Protein AF-A0A915EAY8-F1 (afdb_monomer_lite)

InterPro domains:
  IPR000731 Sterol-sensing domain [PS50156] (1-91)
  IPR003392 Patched domain-containing protein, SSD domain [PF02460] (9-91)
  IPR051697 Patched domain-containing protein [PTHR10796] (1-101)

Foldseek 3Di:
DVVLLVVCVVVPDPVNLVPDDLLVVLVVSLVSSCVVCVVVLVVVLVVLLVVLVVQLVPDDPVSVVVSVVVNVVSVVVSVCVVPVVSVVSSVVSSVVSVVVVVVVVVPDDD

Structure (mmCIF, N/CA/C/O backbone):
data_AF-A0A915EAY8-F1
#
_entry.id   AF-A0A915EAY8-F1
#
loop_
_atom_site.group_PDB
_atom_site.id
_atom_site.type_symbol
_atom_site.label_atom_id
_atom_site.label_alt_id
_atom_site.label_comp_id
_atom_si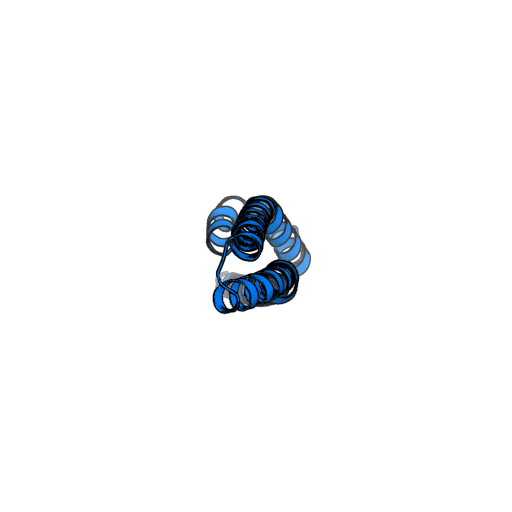te.label_asym_id
_atom_site.label_entity_id
_atom_site.label_seq_id
_atom_site.pdbx_PDB_ins_code
_atom_site.Cartn_x
_atom_site.Cartn_y
_atom_site.Cartn_z
_atom_site.occupancy
_atom_site.B_iso_or_equiv
_atom_site.auth_seq_id
_atom_site.auth_comp_id
_atom_site.auth_asym_id
_atom_site.auth_atom_id
_atom_site.pdbx_PDB_model_num
ATOM 1 N N . MET A 1 1 ? 2.656 0.288 6.037 1.00 83.25 1 MET A N 1
ATOM 2 C CA . MET A 1 1 ? 1.241 0.338 6.478 1.00 83.25 1 MET A CA 1
ATOM 3 C C . MET A 1 1 ? 1.023 -0.182 7.900 1.00 83.25 1 MET A C 1
ATOM 5 O O . MET A 1 1 ? 0.581 0.600 8.726 1.00 83.25 1 MET A O 1
ATOM 9 N N . ILE A 1 2 ? 1.369 -1.432 8.245 1.00 86.69 2 ILE A N 1
ATOM 10 C CA . ILE A 1 2 ? 1.116 -1.988 9.601 1.00 86.69 2 ILE A CA 1
ATOM 11 C C . ILE A 1 2 ? 1.844 -1.210 10.715 1.00 86.69 2 ILE A C 1
ATOM 13 O O . ILE A 1 2 ? 1.282 -0.970 11.781 1.00 86.69 2 ILE A O 1
ATOM 17 N N . HIS A 1 3 ? 3.078 -0.761 10.470 1.00 87.12 3 HIS A N 1
ATOM 18 C CA . HIS A 1 3 ? 3.802 0.070 11.438 1.00 87.12 3 HIS A CA 1
ATOM 19 C C . HIS A 1 3 ? 3.068 1.390 11.730 1.00 87.12 3 HIS A C 1
ATO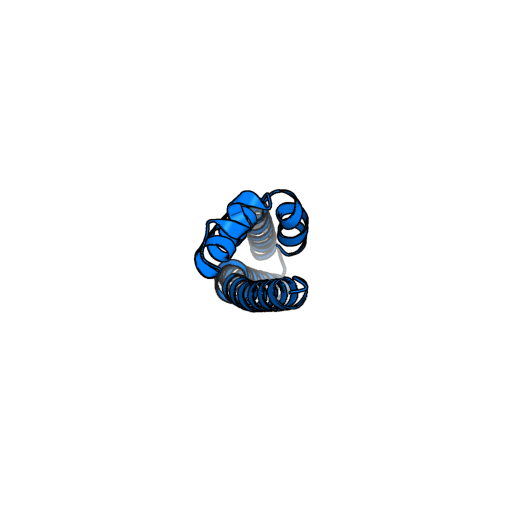M 21 O O . HIS A 1 3 ? 2.799 1.698 12.889 1.00 87.12 3 HIS A O 1
ATOM 27 N N . ALA A 1 4 ? 2.675 2.123 10.682 1.00 86.69 4 ALA A N 1
ATOM 28 C CA . ALA A 1 4 ? 1.882 3.347 10.809 1.00 86.69 4 ALA A CA 1
ATOM 29 C C . ALA A 1 4 ? 0.522 3.073 11.468 1.00 86.69 4 ALA A C 1
ATOM 31 O O . ALA A 1 4 ? 0.099 3.816 12.345 1.00 86.69 4 ALA A O 1
ATOM 32 N N . TRP A 1 5 ? -0.125 1.945 11.148 1.00 87.06 5 TRP A N 1
ATOM 33 C CA . TRP A 1 5 ? -1.350 1.505 11.820 1.00 87.06 5 TRP A CA 1
ATOM 34 C C . TRP A 1 5 ? -1.158 1.393 13.337 1.00 87.06 5 TRP A C 1
ATOM 36 O O . TRP A 1 5 ? -1.974 1.915 14.102 1.00 87.06 5 TRP A O 1
ATOM 46 N N . ASN A 1 6 ? -0.073 0.759 13.785 1.00 85.88 6 ASN A N 1
ATOM 47 C CA . ASN A 1 6 ? 0.244 0.603 15.205 1.00 85.88 6 ASN A CA 1
ATOM 48 C C . ASN A 1 6 ? 0.638 1.928 15.873 1.00 85.88 6 ASN A C 1
ATOM 50 O O . ASN A 1 6 ? 0.232 2.177 17.010 1.00 85.88 6 ASN A O 1
ATOM 54 N N . ALA A 1 7 ? 1.384 2.788 15.176 1.00 84.00 7 ALA A N 1
ATOM 55 C CA . ALA A 1 7 ? 1.753 4.114 15.664 1.00 84.00 7 ALA A CA 1
ATOM 56 C C . ALA A 1 7 ? 0.511 5.005 15.858 1.00 84.00 7 ALA A C 1
ATOM 58 O O . ALA A 1 7 ? 0.300 5.567 16.935 1.00 84.00 7 ALA A O 1
ATOM 59 N N . LEU A 1 8 ? -0.380 5.036 14.866 1.00 79.88 8 LEU A N 1
ATOM 60 C CA . LEU A 1 8 ? -1.596 5.851 14.864 1.00 79.88 8 LEU A CA 1
ATOM 61 C C . LEU A 1 8 ? -2.664 5.381 15.853 1.00 79.88 8 LEU A C 1
ATOM 63 O O . LEU A 1 8 ? -3.506 6.181 16.268 1.00 79.88 8 LEU A O 1
ATOM 67 N N . ASN A 1 9 ? -2.599 4.128 16.318 1.00 73.25 9 ASN A N 1
ATOM 68 C CA . ASN A 1 9 ? -3.462 3.654 17.405 1.00 73.25 9 ASN A CA 1
ATOM 69 C C . ASN A 1 9 ? -3.297 4.493 18.687 1.00 73.25 9 ASN A C 1
ATOM 71 O O . ASN A 1 9 ? -4.223 4.601 19.485 1.00 73.25 9 ASN A O 1
ATOM 75 N N . LYS A 1 10 ? -2.120 5.102 18.883 1.00 68.56 10 LYS A N 1
ATOM 76 C CA . LYS A 1 10 ? -1.831 5.967 20.035 1.00 68.56 10 LYS A CA 1
ATOM 77 C C . LYS A 1 10 ? -2.326 7.406 19.841 1.00 68.56 10 LYS A C 1
ATOM 79 O O . LYS A 1 10 ? -2.546 8.097 20.829 1.00 68.56 10 LYS A O 1
ATOM 84 N N . HIS A 1 11 ? -2.498 7.852 18.593 1.00 65.12 11 HIS A N 1
ATOM 85 C CA . HIS A 1 11 ? -2.821 9.244 18.246 1.00 65.12 11 HIS A CA 1
ATOM 86 C C . HIS A 1 11 ? -4.331 9.502 18.164 1.00 65.12 11 HIS A C 1
ATOM 88 O O . HIS A 1 11 ? -4.800 10.603 18.454 1.00 65.12 11 HIS A O 1
ATOM 94 N N . LEU A 1 12 ? -5.120 8.487 17.809 1.00 66.62 12 LEU A N 1
ATOM 95 C CA . LEU A 1 12 ? -6.576 8.581 17.831 1.00 66.62 12 LEU A CA 1
ATOM 96 C C . LEU A 1 12 ? -7.080 8.497 19.278 1.00 66.62 12 LEU A C 1
ATOM 98 O O . LEU A 1 12 ? -7.335 7.417 19.810 1.00 66.62 12 LEU A O 1
ATOM 102 N N . GLY A 1 13 ? -7.208 9.660 19.920 1.00 64.06 13 GLY A N 1
ATOM 103 C CA . GLY A 1 13 ? -7.678 9.781 21.299 1.00 64.06 13 GLY A CA 1
ATOM 104 C C . GLY A 1 13 ? -9.020 9.079 21.544 1.00 64.06 13 GLY A C 1
ATOM 105 O O . GLY A 1 13 ? -9.905 9.069 20.682 1.00 64.06 13 GLY A O 1
ATOM 106 N N . ARG A 1 14 ? -9.188 8.522 22.755 1.00 66.06 14 ARG A N 1
ATOM 107 C CA . ARG A 1 14 ? -10.400 7.802 23.202 1.00 66.06 14 ARG A CA 1
ATOM 108 C C . ARG A 1 14 ? -11.704 8.563 22.915 1.00 66.06 14 ARG A C 1
ATOM 110 O O . ARG A 1 14 ? -12.701 7.929 22.585 1.00 66.06 14 ARG A O 1
ATOM 117 N N . SER A 1 15 ? -11.681 9.898 22.943 1.00 62.75 15 SER A N 1
ATOM 118 C CA . SER A 1 15 ? -12.842 10.747 22.639 1.00 62.75 15 SER A CA 1
ATOM 119 C C . SER A 1 15 ? -13.393 10.551 21.221 1.00 62.75 15 SER A C 1
ATOM 121 O O . SER A 1 15 ? -14.606 10.552 21.037 1.00 62.75 15 SER A O 1
ATOM 123 N N . ARG A 1 16 ? -12.536 10.314 20.213 1.00 67.12 16 ARG A N 1
ATOM 124 C CA . ARG A 1 16 ? -12.989 10.070 18.830 1.00 67.12 16 ARG A CA 1
ATOM 125 C C . ARG A 1 16 ? -13.532 8.645 18.654 1.00 67.12 16 ARG A C 1
ATOM 127 O O . ARG A 1 16 ? -14.477 8.447 17.898 1.00 67.12 16 ARG A O 1
ATOM 134 N N . LYS A 1 17 ? -12.993 7.667 19.401 1.00 66.25 17 LYS A N 1
ATOM 135 C CA . LYS A 1 17 ? -13.513 6.284 19.429 1.00 66.25 17 LYS A CA 1
ATOM 136 C C . LYS A 1 17 ? -14.953 6.205 19.940 1.00 66.25 17 LYS A C 1
ATOM 138 O O . LYS A 1 17 ? -15.689 5.331 19.498 1.00 66.25 17 LYS A O 1
ATOM 143 N N . GLN A 1 18 ? -15.338 7.076 20.872 1.00 68.62 18 GLN A N 1
ATOM 144 C CA . GLN A 1 18 ? -16.658 7.033 21.505 1.00 68.62 18 GLN A CA 1
ATOM 145 C C . GLN A 1 18 ? -17.727 7.822 20.731 1.00 68.62 18 GLN A C 1
ATOM 147 O O . GLN A 1 18 ? -18.905 7.502 20.847 1.00 68.62 18 GLN A O 1
ATOM 152 N N . ALA A 1 19 ? -17.320 8.804 19.918 1.00 75.06 19 ALA A N 1
ATOM 153 C CA . ALA A 1 19 ? -18.227 9.645 19.133 1.00 75.06 19 ALA A CA 1
ATOM 154 C C . ALA A 1 19 ? -18.570 9.088 17.735 1.00 75.06 19 ALA A C 1
ATOM 156 O O . ALA A 1 19 ? -19.613 9.435 17.194 1.00 75.06 19 ALA A O 1
ATOM 157 N N . LEU A 1 20 ? -17.708 8.249 17.145 1.00 83.19 20 LEU A N 1
ATOM 158 C CA . LEU A 1 20 ? -17.886 7.707 15.790 1.00 83.19 20 LEU A CA 1
ATOM 159 C C . LEU A 1 20 ? -18.445 6.277 15.795 1.00 83.19 20 LEU A C 1
ATOM 161 O O . LEU A 1 20 ? -18.174 5.476 16.708 1.00 83.19 20 LEU A O 1
ATOM 165 N N . SER A 1 21 ? -19.155 5.921 14.720 1.00 88.62 21 SER A N 1
ATOM 166 C CA . SER A 1 21 ? -19.428 4.519 14.399 1.00 88.62 21 SER A CA 1
ATOM 167 C C . SER A 1 21 ? -18.117 3.754 14.159 1.00 88.62 21 SER A C 1
ATOM 169 O O . SER A 1 21 ? -17.057 4.336 13.911 1.00 88.62 21 SER A O 1
ATOM 171 N N . VAL A 1 22 ? -18.166 2.421 14.249 1.00 87.94 22 VAL A N 1
ATOM 172 C CA . VAL A 1 22 ? -16.975 1.581 14.014 1.00 87.94 22 VAL A CA 1
ATOM 173 C C . VAL A 1 22 ? -16.409 1.816 12.611 1.00 87.94 22 VAL A C 1
ATOM 175 O O . VAL A 1 22 ? -15.195 1.898 12.455 1.00 87.94 22 VAL A O 1
ATOM 178 N N . GLU A 1 23 ? -17.273 1.954 11.608 1.00 90.06 23 GLU A N 1
ATOM 179 C CA . GLU A 1 23 ? -16.861 2.096 10.210 1.00 90.06 23 GLU A CA 1
ATOM 180 C C . GLU A 1 23 ? -16.204 3.452 9.946 1.00 90.06 23 GLU A C 1
ATOM 182 O O . GLU A 1 23 ? -15.123 3.495 9.365 1.00 90.06 23 GLU A O 1
ATOM 187 N N . GLU A 1 24 ? -16.778 4.546 10.455 1.00 90.38 24 GLU A N 1
ATOM 188 C CA . GLU A 1 24 ? -16.185 5.885 10.334 1.00 90.38 24 GLU A CA 1
ATOM 189 C C . GLU A 1 24 ? -14.833 5.974 11.047 1.00 90.38 24 GLU A C 1
ATOM 191 O O . GLU A 1 24 ? -13.887 6.569 10.529 1.00 90.38 24 GLU A O 1
ATOM 196 N N . TYR A 1 25 ? -14.716 5.356 12.228 1.00 88.56 25 TYR A N 1
ATOM 197 C CA . TYR A 1 25 ? -13.450 5.301 12.953 1.00 88.56 25 TYR A CA 1
ATOM 198 C C . TYR A 1 25 ? -12.374 4.552 12.156 1.00 88.56 25 TYR A C 1
ATOM 200 O O . TYR A 1 25 ? -11.244 5.032 12.035 1.00 88.56 25 TYR A O 1
ATOM 208 N N . VAL A 1 26 ? -12.724 3.389 11.598 1.00 91.19 26 VAL A N 1
ATOM 209 C CA . VAL A 1 26 ? -11.808 2.587 10.781 1.00 91.19 26 VAL A CA 1
ATOM 210 C C . VAL A 1 26 ? -11.412 3.341 9.515 1.00 91.19 26 VAL A C 1
ATOM 212 O O . VAL A 1 26 ? -10.222 3.403 9.212 1.00 91.19 26 VAL A O 1
ATOM 215 N N . ALA A 1 27 ? -12.366 3.964 8.821 1.00 91.69 27 ALA A N 1
ATOM 216 C CA . ALA A 1 27 ? -12.104 4.748 7.618 1.00 91.69 27 ALA A CA 1
ATOM 217 C C . ALA A 1 27 ? -11.146 5.916 7.899 1.00 91.69 27 ALA A C 1
ATOM 219 O O . ALA A 1 27 ? -10.144 6.066 7.203 1.00 91.69 27 ALA A O 1
ATOM 220 N N . ALA A 1 28 ? -11.389 6.685 8.967 1.00 90.19 28 ALA A N 1
ATOM 221 C CA . ALA A 1 28 ? -10.536 7.809 9.355 1.00 90.19 28 ALA A CA 1
ATOM 222 C C . ALA A 1 28 ? -9.123 7.376 9.785 1.00 90.19 28 ALA A C 1
ATOM 224 O O . ALA A 1 28 ? -8.145 8.086 9.555 1.00 90.19 28 ALA A O 1
ATOM 225 N N . ARG A 1 29 ? -8.990 6.211 10.431 1.00 89.31 29 ARG A N 1
ATOM 226 C CA . ARG A 1 29 ? -7.675 5.658 10.787 1.00 89.31 29 ARG A CA 1
ATOM 227 C C . ARG A 1 29 ? -6.921 5.185 9.548 1.00 89.31 29 ARG A C 1
ATOM 229 O O . ARG A 1 29 ? -5.725 5.433 9.425 1.00 89.31 29 ARG A O 1
ATOM 236 N N . LEU A 1 30 ? -7.616 4.504 8.643 1.00 92.75 30 LEU A N 1
ATOM 237 C CA . LEU A 1 30 ? -7.031 3.960 7.425 1.00 92.75 30 LEU A CA 1
ATOM 238 C C . LEU A 1 30 ? -6.590 5.064 6.463 1.00 92.75 30 LEU A C 1
ATOM 240 O O . LEU A 1 30 ? -5.509 4.952 5.892 1.00 92.75 30 LEU A O 1
ATOM 244 N N . SER A 1 31 ? -7.367 6.147 6.342 1.00 92.62 31 SER A N 1
ATOM 245 C CA . SER A 1 31 ? -6.987 7.307 5.529 1.00 92.62 31 SER A CA 1
ATOM 246 C C . SER A 1 31 ? -5.688 7.936 6.024 1.00 92.62 31 SER A C 1
ATOM 248 O O . SER A 1 31 ? -4.803 8.205 5.223 1.00 92.62 31 SER A O 1
ATOM 250 N N . MET A 1 32 ? -5.527 8.079 7.342 1.00 91.69 32 MET A N 1
ATOM 251 C CA . MET A 1 32 ? -4.311 8.629 7.946 1.00 91.69 32 MET A CA 1
ATOM 252 C C . MET A 1 32 ? -3.094 7.716 7.732 1.00 91.69 32 MET A C 1
ATOM 254 O O . MET A 1 32 ? -2.007 8.188 7.420 1.00 91.69 32 MET A O 1
ATOM 258 N N . VAL A 1 33 ? -3.277 6.392 7.822 1.00 92.88 33 VAL A N 1
ATOM 259 C CA . VAL A 1 33 ? -2.210 5.428 7.493 1.00 92.88 33 VAL A CA 1
ATOM 260 C C . VAL A 1 33 ? -1.803 5.528 6.025 1.00 92.88 33 VAL A C 1
ATOM 262 O O . VAL A 1 33 ? -0.615 5.425 5.706 1.00 92.88 33 VAL A O 1
ATOM 265 N N . LEU A 1 34 ? -2.775 5.685 5.127 1.00 93.50 34 LEU A N 1
ATOM 266 C CA . LEU A 1 34 ? -2.518 5.776 3.695 1.00 93.50 34 LEU A CA 1
ATOM 267 C C . LEU A 1 34 ? -1.857 7.109 3.326 1.00 93.50 34 LEU A C 1
ATOM 269 O O . LEU A 1 34 ? -0.978 7.124 2.475 1.00 93.50 34 LEU A O 1
ATOM 273 N N . GLU A 1 35 ? -2.212 8.196 4.005 1.00 93.56 35 GLU A N 1
ATOM 274 C CA . GLU A 1 35 ? -1.557 9.499 3.868 1.00 93.56 35 GLU A CA 1
ATOM 275 C C . GLU A 1 35 ? -0.090 9.444 4.316 1.00 93.56 35 GLU A C 1
ATOM 277 O O . GLU A 1 35 ? 0.791 9.936 3.617 1.00 93.56 35 GLU A O 1
ATOM 282 N N . GLU A 1 36 ? 0.195 8.776 5.438 1.00 92.25 36 GLU A N 1
ATOM 283 C CA . GLU A 1 36 ? 1.556 8.668 5.970 1.00 92.25 36 GLU A CA 1
ATOM 284 C C . GLU A 1 36 ? 2.438 7.713 5.147 1.00 92.25 36 GLU A C 1
ATOM 286 O O . GLU A 1 36 ? 3.621 7.971 4.933 1.00 92.25 36 GLU A O 1
ATOM 291 N N . THR A 1 37 ? 1.885 6.588 4.677 1.00 93.94 37 THR A N 1
ATOM 292 C CA . THR A 1 37 ? 2.688 5.518 4.049 1.00 93.94 37 THR A CA 1
ATOM 293 C C . THR A 1 37 ? 2.556 5.421 2.533 1.00 93.94 37 THR A C 1
ATOM 295 O O . THR A 1 37 ? 3.476 4.923 1.886 1.00 93.94 37 THR A O 1
ATOM 298 N N . GLY A 1 38 ? 1.463 5.912 1.951 1.00 93.62 38 GLY A N 1
ATOM 299 C CA . GLY A 1 38 ? 1.199 5.877 0.510 1.00 93.62 38 GLY A CA 1
ATOM 300 C C . GLY A 1 38 ? 2.268 6.581 -0.330 1.00 93.62 38 GLY A C 1
ATOM 301 O O . GLY A 1 38 ? 2.765 5.964 -1.274 1.00 93.62 38 GLY A O 1
ATOM 302 N N . PRO A 1 39 ? 2.704 7.809 0.020 1.00 95.19 39 PRO A N 1
ATOM 303 C CA . PRO A 1 39 ? 3.760 8.503 -0.716 1.00 95.19 39 PRO A CA 1
ATOM 304 C C . PRO A 1 39 ? 5.083 7.729 -0.729 1.00 95.19 39 PRO A C 1
ATOM 306 O O . PRO A 1 39 ? 5.717 7.609 -1.772 1.00 95.19 39 PRO A O 1
ATOM 309 N N . ALA A 1 40 ? 5.48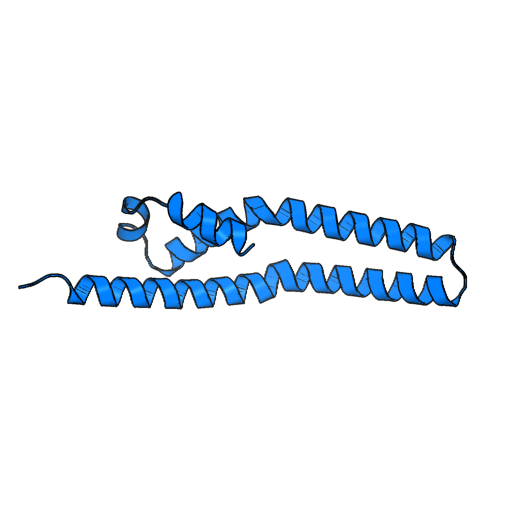0 7.147 0.407 1.00 95.56 40 ALA A N 1
ATOM 310 C CA . ALA A 1 40 ? 6.710 6.363 0.501 1.00 95.56 40 ALA A CA 1
ATOM 311 C C . ALA A 1 40 ? 6.652 5.081 -0.349 1.00 95.56 40 ALA A C 1
ATOM 313 O O . ALA A 1 40 ? 7.629 4.740 -1.015 1.00 95.56 40 ALA A O 1
ATOM 314 N N . ILE A 1 41 ? 5.503 4.392 -0.362 1.00 95.44 41 ILE A N 1
ATOM 315 C CA . ILE A 1 41 ? 5.281 3.202 -1.200 1.00 95.44 41 ILE A CA 1
ATOM 316 C C . ILE A 1 41 ? 5.362 3.573 -2.684 1.00 95.44 41 ILE A C 1
ATOM 318 O O . ILE A 1 41 ? 6.049 2.892 -3.442 1.00 95.44 41 ILE A O 1
ATOM 322 N N . LEU A 1 42 ? 4.709 4.668 -3.089 1.00 96.19 42 LEU A N 1
ATOM 323 C CA . LEU A 1 42 ? 4.744 5.147 -4.471 1.00 96.19 42 LEU A CA 1
ATOM 324 C C . LEU A 1 42 ? 6.169 5.496 -4.906 1.00 96.19 42 LEU A C 1
ATOM 326 O O . LEU A 1 42 ? 6.599 5.051 -5.965 1.00 96.19 42 LEU A O 1
ATOM 330 N N . ILE A 1 43 ? 6.910 6.249 -4.087 1.00 96.88 43 ILE A N 1
ATOM 331 C CA . ILE A 1 43 ? 8.300 6.616 -4.390 1.00 96.88 43 ILE A CA 1
ATOM 332 C C . ILE A 1 43 ? 9.149 5.356 -4.568 1.00 96.88 43 ILE A C 1
ATOM 334 O O . ILE A 1 43 ? 9.839 5.242 -5.575 1.00 96.88 43 ILE A O 1
ATOM 338 N N . SER A 1 44 ? 9.047 4.394 -3.647 1.00 96.56 44 SER A N 1
ATOM 339 C CA . SER A 1 44 ? 9.767 3.117 -3.729 1.00 96.56 44 SER A CA 1
ATOM 340 C C . SER A 1 44 ? 9.459 2.358 -5.028 1.00 96.56 44 SER A C 1
ATOM 342 O O . SER A 1 44 ? 10.371 1.978 -5.767 1.00 96.56 44 SER A O 1
ATOM 344 N N . ALA A 1 45 ? 8.171 2.201 -5.359 1.00 96.81 45 ALA A N 1
ATOM 345 C CA . ALA A 1 45 ? 7.736 1.537 -6.585 1.00 96.81 45 ALA A CA 1
ATOM 346 C C . ALA A 1 45 ? 8.254 2.263 -7.837 1.00 96.81 45 ALA A C 1
ATOM 348 O O . ALA A 1 45 ? 8.811 1.629 -8.732 1.00 96.81 45 ALA A O 1
ATOM 349 N N . MET A 1 46 ? 8.145 3.594 -7.876 1.00 96.94 46 MET A N 1
ATOM 350 C CA . MET A 1 46 ? 8.653 4.407 -8.981 1.00 96.94 46 MET A CA 1
ATOM 351 C C . MET A 1 46 ? 10.164 4.265 -9.147 1.00 96.94 46 MET A C 1
ATOM 353 O O . MET A 1 46 ? 10.631 4.083 -10.268 1.00 96.94 46 MET A O 1
ATOM 357 N N . THR A 1 47 ? 10.937 4.319 -8.060 1.00 97.38 47 THR A N 1
ATOM 358 C CA . THR A 1 47 ? 12.395 4.178 -8.145 1.00 97.38 47 THR A CA 1
ATOM 359 C C . THR A 1 47 ? 12.810 2.794 -8.634 1.00 97.38 47 THR A C 1
ATOM 361 O O . THR A 1 47 ? 13.726 2.710 -9.448 1.00 97.38 47 THR A O 1
ATOM 364 N N . ASN A 1 48 ? 12.109 1.729 -8.227 1.00 96.75 48 ASN A N 1
ATOM 365 C CA . ASN A 1 48 ? 12.382 0.375 -8.719 1.00 96.75 48 ASN A CA 1
ATOM 366 C C . ASN A 1 48 ? 12.034 0.236 -10.206 1.00 96.75 48 ASN A C 1
ATOM 368 O O . ASN A 1 48 ? 12.844 -0.267 -10.975 1.00 96.75 48 ASN A O 1
ATOM 372 N N . ILE A 1 49 ? 10.879 0.761 -10.633 1.00 97.25 49 ILE A N 1
ATOM 373 C CA . ILE A 1 49 ? 10.477 0.765 -12.047 1.00 97.25 49 ILE A CA 1
ATOM 374 C C . ILE A 1 49 ? 11.490 1.533 -12.903 1.00 97.25 49 ILE A C 1
ATOM 376 O O . ILE A 1 49 ? 11.833 1.085 -13.992 1.00 97.25 49 ILE A O 1
ATOM 380 N N . LEU A 1 50 ? 11.983 2.683 -12.433 1.00 96.75 50 LEU A N 1
ATOM 381 C CA . LEU A 1 50 ? 12.991 3.465 -13.154 1.00 96.75 50 LEU A CA 1
ATOM 382 C C . LEU A 1 50 ? 14.347 2.750 -13.210 1.00 96.75 50 LEU A C 1
ATOM 384 O O . LEU A 1 50 ? 15.006 2.787 -14.248 1.00 96.75 50 LEU A O 1
ATOM 388 N N . ALA A 1 51 ? 14.755 2.085 -12.127 1.00 95.75 51 ALA A N 1
ATOM 389 C CA . ALA A 1 51 ? 15.973 1.281 -12.106 1.00 95.75 51 ALA A CA 1
ATOM 390 C C . ALA A 1 51 ? 15.891 0.120 -13.110 1.00 95.75 51 ALA A C 1
ATOM 392 O O . ALA A 1 51 ? 16.805 -0.056 -13.916 1.00 95.75 51 ALA A O 1
ATOM 393 N N . ASP A 1 52 ? 14.770 -0.604 -13.129 1.00 95.94 52 ASP A N 1
ATOM 394 C CA . ASP A 1 52 ? 14.528 -1.672 -14.100 1.00 95.94 52 ASP A CA 1
ATOM 395 C C . ASP A 1 52 ? 14.391 -1.139 -15.527 1.00 95.94 52 ASP A C 1
ATOM 397 O O . ASP A 1 52 ? 14.852 -1.783 -16.465 1.00 95.94 52 ASP A O 1
ATOM 401 N N . ALA A 1 53 ? 13.833 0.059 -15.718 1.00 95.19 53 ALA A N 1
ATOM 402 C CA . ALA A 1 53 ? 13.780 0.691 -17.031 1.00 95.19 53 ALA A CA 1
ATOM 403 C C . ALA A 1 53 ? 15.195 0.928 -17.575 1.00 95.19 53 ALA A C 1
ATOM 405 O O . ALA A 1 53 ? 15.493 0.544 -18.705 1.00 95.19 53 ALA A O 1
ATOM 406 N N . VAL A 1 54 ? 16.100 1.483 -16.765 1.00 95.62 54 VAL A N 1
ATOM 407 C CA . VAL A 1 54 ? 17.513 1.648 -17.145 1.00 95.62 54 VAL A CA 1
ATOM 408 C C . VAL A 1 54 ? 18.191 0.289 -17.368 1.00 95.62 54 VAL A C 1
ATOM 410 O O . VAL A 1 54 ? 18.921 0.121 -18.350 1.00 95.62 54 VAL A O 1
ATOM 413 N N . GLY A 1 55 ? 17.910 -0.701 -16.515 1.00 92.75 55 GLY A N 1
ATOM 414 C CA . GLY A 1 55 ? 18.390 -2.079 -16.668 1.00 92.75 55 GLY A CA 1
ATOM 415 C C . GLY A 1 55 ? 17.937 -2.727 -17.979 1.00 92.75 55 GLY A C 1
ATOM 416 O O . GLY A 1 55 ? 18.720 -3.399 -18.646 1.00 92.75 55 GLY A O 1
ATOM 417 N N . SER A 1 56 ? 16.712 -2.435 -18.416 1.00 93.81 56 SER A N 1
ATOM 418 C CA . SER A 1 56 ? 16.146 -2.971 -19.653 1.00 93.81 56 SER A CA 1
ATOM 419 C C . SER A 1 56 ? 16.838 -2.452 -20.920 1.00 93.81 56 SER A C 1
ATOM 421 O O . SER A 1 56 ? 16.924 -3.190 -21.899 1.00 93.81 56 SER A O 1
ATOM 423 N N . PHE A 1 57 ? 17.384 -1.228 -20.896 1.00 91.69 57 PHE A N 1
ATOM 424 C CA . PHE A 1 57 ? 18.117 -0.639 -22.025 1.00 91.69 57 PHE A CA 1
ATOM 425 C C . PHE A 1 57 ? 19.596 -1.036 -22.082 1.00 91.69 57 PHE A C 1
ATOM 427 O O . PHE A 1 57 ? 20.209 -0.949 -23.143 1.00 91.69 57 PHE A O 1
ATOM 434 N N . THR A 1 58 ? 20.182 -1.418 -20.947 1.00 90.81 58 THR A N 1
ATOM 435 C CA . THR A 1 58 ? 21.632 -1.651 -20.808 1.00 90.81 58 THR A CA 1
ATOM 436 C C . THR A 1 58 ? 22.004 -3.126 -20.650 1.00 90.81 58 THR A C 1
ATOM 438 O O . THR A 1 58 ? 23.177 -3.476 -20.777 1.00 90.81 58 THR A O 1
ATOM 441 N N . GLY A 1 59 ? 21.024 -3.986 -20.369 1.00 87.00 59 GLY A N 1
ATOM 442 C CA . GLY A 1 59 ? 21.215 -5.406 -20.100 1.00 87.00 59 GLY A CA 1
ATOM 443 C C . GLY A 1 59 ? 21.386 -6.284 -21.343 1.00 87.00 59 GLY A C 1
ATOM 444 O O . GLY A 1 59 ? 21.150 -5.877 -22.480 1.00 87.00 59 GLY A O 1
ATOM 445 N N . SER A 1 60 ? 21.779 -7.539 -21.104 1.00 93.81 60 SER A N 1
ATOM 446 C CA . SER A 1 60 ? 21.665 -8.605 -22.103 1.00 93.81 60 SER A CA 1
ATOM 447 C C . SER A 1 60 ? 20.184 -8.913 -22.392 1.00 93.81 60 SER A C 1
ATOM 449 O O . SER A 1 60 ? 19.323 -8.580 -21.573 1.00 93.81 60 SER A O 1
ATOM 451 N N . PRO A 1 61 ? 19.855 -9.599 -23.504 1.00 91.25 61 PRO A N 1
ATOM 452 C CA . PRO A 1 61 ? 18.466 -9.918 -23.852 1.00 91.25 61 PRO A CA 1
ATOM 453 C C . PRO A 1 61 ? 17.672 -10.610 -22.730 1.00 91.25 61 PRO A C 1
ATOM 455 O O . PRO A 1 61 ? 16.477 -10.371 -22.567 1.00 91.25 61 PRO A O 1
ATOM 458 N N . GLU A 1 62 ? 18.340 -11.438 -21.926 1.00 94.62 62 GLU A N 1
ATOM 459 C CA . GLU A 1 62 ? 17.742 -12.147 -20.789 1.00 94.62 62 GLU A CA 1
ATOM 460 C C . GLU A 1 62 ? 17.395 -11.190 -19.640 1.00 94.62 62 GLU A C 1
ATOM 462 O O . GLU A 1 62 ? 16.312 -11.274 -19.060 1.00 94.62 62 GLU A O 1
ATOM 467 N N . ILE A 1 63 ? 18.294 -10.247 -19.338 1.00 94.56 63 ILE A N 1
ATOM 468 C CA . ILE A 1 63 ? 18.100 -9.242 -18.287 1.00 94.56 63 ILE A CA 1
ATOM 469 C C . ILE A 1 63 ? 17.012 -8.250 -18.688 1.00 94.56 63 ILE A C 1
ATOM 471 O O . ILE A 1 63 ? 16.169 -7.905 -17.866 1.00 94.56 63 ILE A O 1
ATOM 475 N N . THR A 1 64 ? 16.961 -7.843 -19.955 1.00 94.56 64 THR A N 1
ATOM 476 C CA . THR A 1 64 ? 15.890 -6.975 -20.453 1.00 94.56 64 THR A CA 1
ATOM 477 C C . THR A 1 64 ? 14.517 -7.616 -20.274 1.00 94.56 64 THR A C 1
ATOM 479 O O . THR A 1 64 ? 13.594 -6.954 -19.796 1.00 94.56 64 THR A O 1
ATOM 482 N N . LEU A 1 65 ? 14.379 -8.908 -20.595 1.00 95.56 65 LEU A N 1
ATOM 483 C CA . LEU A 1 65 ? 13.125 -9.635 -20.397 1.00 95.56 65 LEU A CA 1
ATOM 484 C C . LEU A 1 65 ? 12.726 -9.679 -18.914 1.00 95.56 65 LEU A C 1
ATOM 486 O O . LEU A 1 65 ? 11.562 -9.447 -18.583 1.00 95.56 65 LEU A O 1
ATOM 490 N N . LEU A 1 66 ? 13.695 -9.929 -18.029 1.00 95.31 66 LEU A N 1
ATOM 491 C CA . LEU A 1 66 ? 13.488 -9.918 -16.582 1.00 95.31 66 LEU A CA 1
ATOM 492 C C . LEU A 1 66 ? 13.024 -8.542 -16.084 1.00 95.31 66 LEU A C 1
ATOM 494 O O . LEU A 1 66 ? 12.020 -8.463 -15.381 1.00 95.31 66 LEU A O 1
ATOM 498 N N . CYS A 1 67 ? 13.715 -7.465 -16.465 1.00 96.31 67 CYS A N 1
ATOM 499 C CA . CYS A 1 67 ? 13.389 -6.104 -16.040 1.00 96.31 67 CYS A CA 1
ATOM 500 C C . CYS A 1 67 ? 11.991 -5.680 -16.504 1.00 96.31 67 CYS A C 1
ATOM 502 O O . CYS A 1 67 ? 11.225 -5.142 -15.711 1.00 96.31 67 CYS A O 1
ATOM 504 N N . ILE A 1 68 ? 11.607 -5.978 -17.750 1.00 95.88 68 ILE A N 1
ATOM 505 C CA . ILE A 1 68 ? 10.265 -5.653 -18.261 1.00 95.88 68 ILE A CA 1
ATOM 506 C C . ILE A 1 68 ? 9.183 -6.409 -17.477 1.00 95.88 68 ILE A C 1
ATOM 508 O O . ILE A 1 68 ? 8.166 -5.822 -17.095 1.00 95.88 68 ILE A O 1
ATOM 512 N N . ALA A 1 69 ? 9.401 -7.700 -17.208 1.00 96.81 69 ALA A N 1
ATOM 513 C CA . ALA A 1 69 ? 8.475 -8.492 -16.406 1.00 96.81 69 ALA A CA 1
ATOM 514 C C . ALA A 1 69 ? 8.366 -7.956 -14.967 1.00 96.81 69 ALA A C 1
ATOM 516 O O . ALA A 1 69 ? 7.258 -7.838 -14.441 1.00 96.81 69 ALA A O 1
ATOM 517 N N . ASN A 1 70 ? 9.493 -7.577 -14.353 1.00 96.88 70 ASN A N 1
ATOM 518 C CA . ASN A 1 70 ? 9.532 -7.043 -12.993 1.00 96.88 70 ASN A CA 1
ATOM 519 C C . ASN A 1 70 ? 8.855 -5.670 -12.890 1.00 96.88 70 ASN A C 1
ATOM 521 O O . ASN A 1 70 ? 8.061 -5.451 -11.980 1.00 96.88 70 ASN A O 1
ATOM 525 N N . MET A 1 71 ? 9.066 -4.778 -13.864 1.00 96.81 71 MET A N 1
ATOM 526 C CA . MET A 1 71 ? 8.351 -3.498 -13.941 1.00 96.81 71 MET A CA 1
ATOM 527 C C . MET A 1 71 ? 6.837 -3.709 -13.960 1.00 96.81 71 MET A C 1
ATOM 529 O O . MET A 1 71 ? 6.111 -3.066 -13.202 1.00 96.81 71 MET A O 1
ATOM 533 N N . GLY A 1 72 ? 6.358 -4.638 -14.796 1.00 96.56 72 GLY A N 1
ATOM 534 C CA . GLY A 1 72 ? 4.943 -5.002 -14.844 1.00 96.56 72 GLY A CA 1
ATOM 535 C C . GLY A 1 72 ? 4.435 -5.538 -13.504 1.00 96.56 72 GLY A C 1
ATOM 536 O O . GLY A 1 72 ? 3.378 -5.119 -13.031 1.00 96.56 72 GLY A O 1
ATOM 537 N N . ALA A 1 73 ? 5.211 -6.412 -12.859 1.00 97.75 73 ALA A N 1
ATOM 538 C CA . ALA A 1 73 ? 4.879 -6.962 -11.549 1.00 97.75 73 ALA A CA 1
ATOM 539 C C . ALA A 1 73 ? 4.790 -5.878 -10.463 1.00 97.75 73 ALA A C 1
ATOM 541 O O . ALA A 1 73 ? 3.820 -5.871 -9.711 1.00 97.75 73 ALA A O 1
ATOM 542 N N . ILE A 1 74 ? 5.732 -4.929 -10.415 1.00 97.75 74 ILE A N 1
ATOM 543 C CA . ILE A 1 74 ? 5.740 -3.829 -9.436 1.00 97.75 74 ILE A CA 1
ATOM 544 C C . ILE A 1 74 ? 4.522 -2.914 -9.614 1.00 97.75 74 ILE A C 1
ATOM 546 O O . ILE A 1 74 ? 3.930 -2.474 -8.630 1.00 97.75 74 ILE A O 1
ATOM 550 N N . VAL A 1 75 ? 4.110 -2.634 -10.855 1.00 96.06 75 VAL A N 1
ATOM 551 C CA . VAL A 1 75 ? 2.899 -1.836 -11.111 1.00 96.06 75 VAL A CA 1
ATOM 552 C C . VAL A 1 75 ? 1.662 -2.541 -10.553 1.00 96.06 75 VAL A C 1
ATOM 554 O O . VAL A 1 75 ? 0.854 -1.923 -9.859 1.00 96.06 75 VAL A O 1
ATOM 557 N N . VAL A 1 76 ? 1.518 -3.839 -10.829 1.00 97.25 76 VAL A N 1
ATOM 558 C CA . VAL A 1 76 ? 0.398 -4.643 -10.318 1.00 97.25 76 VAL A CA 1
ATOM 559 C C . VAL A 1 76 ? 0.436 -4.732 -8.790 1.00 97.25 76 VAL A C 1
ATOM 561 O O . VAL A 1 76 ? -0.596 -4.548 -8.142 1.00 97.25 76 VAL A O 1
ATOM 564 N N . ASP A 1 77 ? 1.618 -4.947 -8.213 1.00 96.69 77 ASP A N 1
ATOM 565 C CA . ASP A 1 77 ? 1.843 -4.971 -6.767 1.00 96.69 77 ASP A CA 1
ATOM 566 C C . ASP A 1 77 ? 1.407 -3.657 -6.110 1.00 96.69 77 ASP A C 1
ATOM 568 O O . ASP A 1 77 ? 0.617 -3.674 -5.168 1.00 96.69 77 ASP A O 1
ATOM 572 N N . PHE A 1 78 ? 1.796 -2.508 -6.671 1.00 95.81 78 PHE A N 1
ATOM 573 C CA . PHE A 1 78 ? 1.385 -1.200 -6.165 1.00 95.81 78 PHE A CA 1
ATOM 574 C C . PHE A 1 78 ? -0.145 -1.048 -6.113 1.00 95.81 78 PHE A C 1
ATOM 576 O O . PHE A 1 78 ? -0.700 -0.626 -5.092 1.00 95.81 78 PHE A O 1
ATOM 583 N N . PHE A 1 79 ? -0.858 -1.436 -7.175 1.00 95.69 79 PHE A N 1
ATOM 584 C CA . PHE A 1 79 ? -2.322 -1.369 -7.182 1.00 95.69 79 PHE A CA 1
ATOM 585 C C . PHE A 1 79 ? -2.953 -2.319 -6.164 1.00 95.69 79 PHE A C 1
ATOM 587 O O . PHE A 1 79 ? -3.898 -1.925 -5.472 1.00 95.69 79 PHE A O 1
ATOM 594 N N . TYR A 1 80 ? -2.441 -3.542 -6.023 1.00 96.19 80 TYR A N 1
ATOM 595 C CA . TYR A 1 80 ? -2.941 -4.487 -5.024 1.00 96.19 80 TYR A CA 1
ATOM 596 C C . TYR A 1 80 ? -2.627 -4.064 -3.586 1.00 96.19 80 TYR A C 1
ATOM 598 O O . TYR A 1 80 ? -3.466 -4.245 -2.700 1.00 96.19 80 TYR A O 1
ATOM 606 N N . GLN A 1 81 ? -1.482 -3.428 -3.353 1.00 94.94 81 GLN A N 1
ATOM 607 C CA . GLN A 1 81 ? -1.098 -2.864 -2.064 1.00 94.94 81 GLN A CA 1
ATOM 608 C C . GLN A 1 81 ? -2.055 -1.736 -1.640 1.00 94.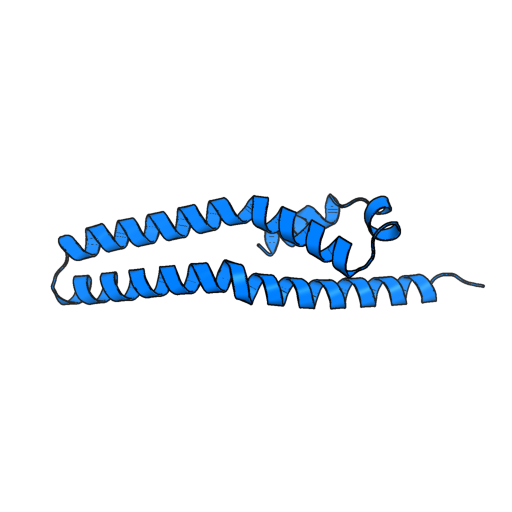94 81 GLN A C 1
ATOM 610 O O . GLN A 1 81 ? -2.477 -1.687 -0.485 1.00 94.94 81 GLN A O 1
ATOM 615 N N . ILE A 1 82 ? -2.437 -0.840 -2.558 1.00 93.44 82 ILE A N 1
ATOM 616 C CA . ILE A 1 82 ? -3.323 0.291 -2.236 1.00 93.44 82 ILE A CA 1
ATOM 617 C C . ILE A 1 82 ? -4.800 -0.120 -2.180 1.00 93.44 82 ILE A C 1
ATOM 619 O O . ILE A 1 82 ? -5.540 0.431 -1.368 1.00 93.44 82 ILE A O 1
ATOM 623 N N . SER A 1 83 ? -5.241 -1.087 -2.988 1.00 93.69 83 SER A N 1
ATOM 624 C CA . SER A 1 83 ? -6.645 -1.527 -3.030 1.00 93.69 83 SER A CA 1
ATOM 625 C C . SER A 1 83 ? -6.917 -2.715 -2.101 1.00 93.69 83 SER A C 1
ATOM 627 O O . SER A 1 83 ? -7.483 -2.541 -1.022 1.00 93.69 83 SER A O 1
ATOM 629 N N . LEU A 1 84 ? -6.492 -3.920 -2.493 1.00 95.31 84 LEU A N 1
ATOM 630 C CA . LEU A 1 84 ? -6.812 -5.169 -1.801 1.00 95.31 84 LEU A CA 1
ATOM 631 C C . LEU A 1 84 ? -6.257 -5.205 -0.383 1.00 95.31 84 LEU A C 1
ATOM 633 O O . LEU A 1 84 ? -6.989 -5.515 0.557 1.00 95.31 84 LEU A O 1
ATOM 637 N N . PHE A 1 85 ? -4.980 -4.874 -0.206 1.00 94.50 85 PHE A N 1
ATOM 638 C CA . PHE A 1 85 ? -4.368 -4.930 1.116 1.00 94.50 85 PHE A CA 1
ATOM 639 C C . PHE A 1 85 ? -5.006 -3.908 2.073 1.00 94.50 85 PHE A C 1
ATOM 641 O O . PHE A 1 85 ? -5.315 -4.245 3.218 1.00 94.50 85 PHE A O 1
ATOM 648 N N . THR A 1 86 ? -5.309 -2.698 1.595 1.00 94.12 86 THR A N 1
ATOM 649 C CA . THR A 1 86 ? -6.070 -1.685 2.347 1.00 94.12 86 THR A CA 1
ATOM 650 C C . THR A 1 86 ? -7.457 -2.192 2.750 1.00 94.12 86 THR A C 1
ATOM 652 O O . THR A 1 86 ? -7.843 -2.046 3.911 1.00 94.12 86 THR A O 1
ATOM 655 N N . SER A 1 87 ? -8.195 -2.842 1.841 1.00 94.44 87 SER A N 1
ATOM 656 C CA . SER A 1 87 ? -9.501 -3.442 2.152 1.00 94.44 87 SER A CA 1
ATOM 657 C C . SER A 1 87 ? -9.403 -4.537 3.216 1.00 94.44 87 SER 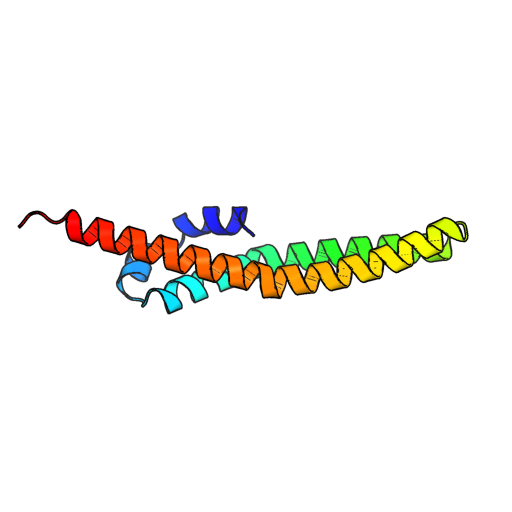A C 1
ATOM 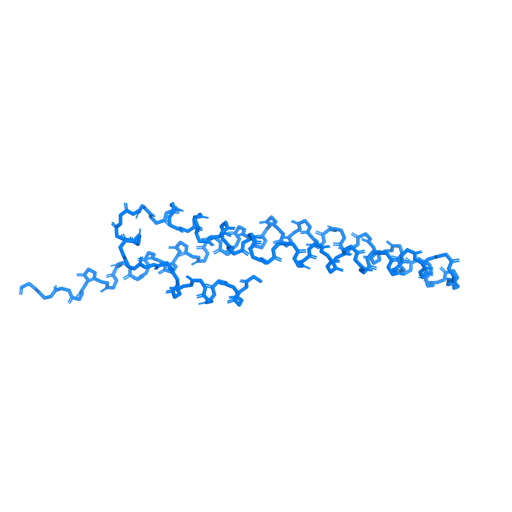659 O O . SER A 1 87 ? -10.208 -4.565 4.148 1.00 94.44 87 SER A O 1
ATOM 661 N N . VAL A 1 88 ? -8.398 -5.412 3.125 1.00 96.00 88 VAL A N 1
ATOM 662 C CA . VAL A 1 88 ? -8.155 -6.453 4.135 1.00 96.00 88 VAL A CA 1
ATOM 663 C C . VAL A 1 88 ? -7.844 -5.826 5.494 1.00 96.00 88 VAL A C 1
ATOM 665 O O . VAL A 1 88 ? -8.406 -6.251 6.504 1.00 96.00 88 VAL A O 1
ATOM 668 N N . MET A 1 89 ? -7.020 -4.772 5.542 1.00 93.94 89 MET A N 1
ATOM 669 C CA . MET A 1 89 ? -6.769 -4.062 6.798 1.00 93.94 89 MET A CA 1
ATOM 670 C C . MET A 1 89 ? -8.044 -3.444 7.383 1.00 93.94 89 MET A C 1
ATOM 672 O O . MET A 1 89 ? -8.245 -3.523 8.594 1.00 93.94 89 MET A O 1
ATOM 676 N N . ALA A 1 90 ? -8.917 -2.865 6.551 1.00 93.44 90 ALA A N 1
ATOM 677 C CA . ALA A 1 90 ? -10.191 -2.305 7.002 1.00 93.44 90 ALA A CA 1
ATOM 678 C C . ALA A 1 90 ? -11.078 -3.373 7.661 1.00 93.44 90 ALA A C 1
ATOM 680 O O . ALA A 1 90 ? -11.623 -3.150 8.741 1.00 93.44 90 ALA A O 1
ATOM 681 N N . LEU A 1 91 ? -11.176 -4.560 7.054 1.00 94.75 91 LEU A N 1
ATOM 682 C CA . LEU A 1 91 ? -11.928 -5.679 7.623 1.00 94.75 91 LEU A CA 1
ATOM 683 C C . LEU A 1 91 ? -11.356 -6.097 8.978 1.00 94.75 91 LEU A C 1
ATOM 685 O O . LEU A 1 91 ? -12.093 -6.144 9.964 1.00 94.75 91 LEU A O 1
ATOM 689 N N . CYS A 1 92 ? -10.046 -6.339 9.051 1.00 93.31 92 CYS A N 1
ATOM 690 C CA . CYS A 1 92 ? -9.367 -6.689 10.299 1.00 93.31 92 CYS A CA 1
ATOM 691 C C . CYS A 1 92 ? -9.617 -5.644 11.398 1.00 93.31 92 CYS A C 1
ATOM 693 O O . CYS A 1 92 ? -9.918 -6.005 12.535 1.00 93.31 92 CYS A O 1
ATOM 695 N N . ALA A 1 93 ? -9.575 -4.359 11.048 1.00 91.56 93 ALA A N 1
ATOM 696 C CA . ALA A 1 93 ? -9.828 -3.261 11.970 1.00 91.56 93 ALA A CA 1
ATOM 697 C C . ALA A 1 93 ? -11.268 -3.232 12.502 1.00 91.56 93 ALA A C 1
ATOM 699 O O . ALA A 1 93 ? -11.489 -3.007 13.691 1.00 91.56 93 ALA A O 1
ATOM 700 N N . ILE A 1 94 ? -12.257 -3.494 11.642 1.00 92.38 94 ILE A N 1
ATOM 701 C CA . ILE A 1 94 ? -13.663 -3.592 12.054 1.00 92.38 94 ILE A CA 1
ATOM 702 C C . ILE A 1 94 ? -13.840 -4.741 13.053 1.00 92.38 94 ILE A C 1
ATOM 704 O O . ILE A 1 94 ? -14.521 -4.577 14.070 1.00 92.38 94 ILE A O 1
ATOM 708 N N . TYR A 1 95 ? -13.224 -5.898 12.792 1.00 93.06 95 TYR A N 1
ATOM 709 C CA . TYR A 1 95 ? -13.263 -7.039 13.711 1.00 93.06 95 TYR A CA 1
ATOM 710 C C . TYR A 1 95 ? -12.591 -6.725 15.053 1.00 93.06 95 TYR A C 1
ATOM 712 O O . TYR A 1 95 ? -13.161 -7.031 16.105 1.00 93.06 95 TYR A O 1
ATOM 720 N N . GLU A 1 96 ? -11.422 -6.082 15.026 1.00 90.25 96 GLU A N 1
ATOM 721 C CA . GLU A 1 96 ? -10.689 -5.654 16.219 1.00 90.25 96 GLU A CA 1
ATOM 722 C C . GLU A 1 96 ? -11.544 -4.715 17.088 1.00 90.25 96 GLU A C 1
ATOM 724 O O . GLU A 1 96 ? -11.788 -5.000 18.263 1.00 90.25 96 GLU A O 1
ATOM 729 N N . GLU A 1 97 ? -12.088 -3.640 16.511 1.00 88.81 97 GLU A N 1
ATOM 730 C CA . GLU A 1 97 ? -12.872 -2.649 17.258 1.00 88.81 97 GLU A CA 1
ATOM 731 C C . GLU A 1 97 ? -14.199 -3.215 17.783 1.00 88.81 97 GLU A C 1
ATOM 733 O O . GLU A 1 97 ? -14.594 -2.925 18.917 1.00 88.81 97 GLU A O 1
ATOM 738 N N . ARG A 1 98 ? -14.881 -4.079 17.016 1.00 89.69 98 ARG A N 1
ATOM 739 C CA . ARG A 1 98 ? -16.091 -4.773 17.498 1.00 89.69 98 ARG A CA 1
ATOM 740 C C . ARG A 1 98 ? -15.785 -5.684 18.688 1.00 89.69 98 ARG A C 1
ATOM 742 O O . ARG A 1 98 ? -16.595 -5.767 19.610 1.00 89.69 98 ARG A O 1
ATOM 749 N N . SER A 1 99 ? -14.633 -6.356 18.689 1.00 90.12 99 SER A N 1
ATOM 750 C CA . SER A 1 99 ? -14.195 -7.200 19.807 1.00 90.12 99 SER A CA 1
ATOM 751 C C . SER A 1 99 ? -13.903 -6.371 21.064 1.00 90.12 99 SER A C 1
ATOM 753 O O . SER A 1 99 ? -14.360 -6.710 22.159 1.00 90.12 99 SER A O 1
ATOM 755 N N . LEU A 1 100 ? -13.218 -5.233 20.906 1.00 86.50 100 LEU A N 1
ATOM 756 C CA . LEU A 1 100 ? -12.896 -4.326 22.011 1.00 86.50 100 LEU A CA 1
ATOM 757 C C . LEU A 1 100 ? -14.149 -3.712 22.655 1.00 86.50 100 LEU A C 1
ATOM 759 O O . LEU A 1 100 ? -14.250 -3.692 23.883 1.00 86.50 100 LEU A O 1
ATOM 763 N N . ARG A 1 101 ? -15.128 -3.269 21.854 1.00 84.44 101 ARG A N 1
ATOM 764 C CA . ARG A 1 101 ? -16.393 -2.706 22.365 1.00 84.44 101 ARG A CA 1
ATOM 765 C C . ARG A 1 101 ? -17.190 -3.725 23.187 1.00 84.44 101 ARG A C 1
ATOM 767 O O . ARG A 1 101 ? -17.564 -3.423 24.317 1.00 84.44 101 ARG A O 1
ATOM 774 N N . LYS A 1 102 ? -17.322 -4.965 22.695 1.00 87.31 102 LYS A N 1
ATOM 775 C CA . LYS A 1 102 ? -17.966 -6.069 23.439 1.00 87.31 102 LYS A CA 1
ATOM 776 C C . LYS A 1 102 ? -17.279 -6.364 24.776 1.00 87.31 102 LYS A C 1
ATOM 778 O O . LYS A 1 102 ? -17.934 -6.753 25.739 1.00 87.31 102 LYS A O 1
ATOM 783 N N . LYS A 1 103 ? -15.950 -6.223 24.843 1.00 85.81 103 LYS A N 1
ATOM 784 C CA . LYS A 1 103 ? -15.188 -6.430 26.083 1.00 85.81 103 LYS A CA 1
ATOM 785 C C . LYS A 1 103 ? -15.427 -5.299 27.088 1.00 85.81 103 LYS A C 1
ATOM 787 O O . LYS A 1 103 ? -15.562 -5.584 28.272 1.00 85.81 103 LYS A O 1
ATOM 792 N N . SER A 1 104 ? -15.532 -4.056 26.611 1.00 81.06 104 SER A N 1
ATOM 793 C CA . SER A 1 104 ? -15.848 -2.884 27.440 1.00 81.06 104 SER A CA 1
ATOM 794 C C . SER A 1 104 ? -17.237 -2.979 28.078 1.00 81.06 104 SER A C 1
ATOM 796 O O . SER A 1 104 ? -17.376 -2.686 29.262 1.00 81.06 104 SER A O 1
ATOM 798 N N . GLU A 1 105 ? -18.249 -3.426 27.328 1.00 79.75 105 GLU A N 1
ATOM 799 C CA . GLU A 1 105 ? -19.621 -3.607 27.837 1.00 79.75 105 GLU A CA 1
ATOM 800 C C . GLU A 1 105 ? -19.690 -4.641 28.966 1.00 79.75 105 GLU A C 1
ATOM 802 O O . GLU A 1 105 ? -20.374 -4.434 29.960 1.00 79.75 105 GLU A O 1
ATOM 807 N N . LYS A 1 106 ? -18.925 -5.734 28.860 1.00 77.31 106 LYS A N 1
ATOM 808 C CA . LYS A 1 106 ? -18.873 -6.782 29.894 1.00 77.31 106 LYS A CA 1
ATOM 809 C C . LYS A 1 106 ? -18.116 -6.375 31.162 1.00 77.31 106 LYS A C 1
ATOM 811 O O . LYS A 1 106 ? -18.222 -7.071 32.165 1.00 77.31 106 LYS A O 1
ATOM 816 N N . SER A 1 107 ? -17.311 -5.313 31.108 1.00 69.81 107 SER A N 1
ATOM 817 C CA . SER A 1 107 ? -16.456 -4.876 32.221 1.00 69.81 107 SER A CA 1
ATOM 818 C C . SER A 1 107 ? -17.065 -3.796 33.117 1.00 69.81 107 SER A C 1
ATOM 820 O O . SER A 1 107 ? -16.413 -3.403 34.078 1.00 69.81 107 SER A O 1
ATOM 822 N N . VAL A 1 108 ? -18.278 -3.313 32.825 1.00 61.97 108 VAL A N 1
ATOM 823 C CA . VAL A 1 108 ? -19.016 -2.410 33.722 1.00 61.97 108 VAL A CA 1
ATOM 824 C C . VAL A 1 108 ? -19.800 -3.278 34.717 1.00 61.97 108 VAL A C 1
ATOM 826 O O . VAL A 1 108 ? -20.777 -3.903 34.302 1.00 61.97 108 VAL A O 1
ATOM 829 N N . PRO A 1 109 ? -19.374 -3.401 35.992 1.00 52.78 109 PRO A N 1
ATOM 830 C CA . PRO A 1 109 ? -20.176 -4.078 37.005 1.00 52.78 109 PRO A CA 1
ATOM 831 C C . PRO A 1 109 ? -21.460 -3.275 37.252 1.00 52.78 109 PRO A C 1
ATOM 833 O O . PRO A 1 109 ? -21.413 -2.045 37.314 1.00 52.78 109 PRO A O 1
ATOM 836 N N . ALA A 1 110 ? -22.583 -3.992 37.324 1.00 57.34 110 ALA A N 1
ATOM 837 C CA . ALA A 1 110 ? -23.885 -3.458 37.714 1.00 57.34 110 ALA A CA 1
ATOM 838 C C . ALA A 1 110 ? -23.880 -2.947 39.161 1.00 57.34 110 ALA A C 1
ATOM 840 O O . ALA A 1 110 ? -23.145 -3.542 39.986 1.00 57.34 110 ALA A O 1
#

Secondary structure (DSSP, 8-state):
-HHHHHHHTTTS-HHHHHHS-HHHHHHHHHHHHHHHHHHHHHHHHHHHHHHHHHHHHHS-HHHHHHHHHHHHHHHHHHHHIIIIIHHHHHHHHHHHHHHHHHHHHHTS--

Organism: NCBI:txid166011

pLDDT: mean 88.66, std 10.26, range [52.78, 97.75]

Sequence (110 aa):
MIHAWNALNKHLGRSRKQALSVEEYVAARLSMVLEETGPAILISAMTNILADAVGSFTGSPEITLLCIANMGAIVVDFFYQISLFTSVMALCAIYEERSLRKKSEKSVPA

Radius of gyration: 20.2 Å; chains: 1; bounding box: 46×23×62 Å